Protein AF-A0AAV7ZJS6-F1 (afdb_monomer_lite)

Organism: NCBI:txid1746091

Foldseek 3Di:
DPDLDDDDDDDDPDQVVVVVCCVPPPQVVQVVVVHDDDPVPDDGDPDQQPDDGPNARSDPVSRLVVLLVVLVVVCVVCVCVLQDPVDQLVVSLVCCCVPRVCSNVPCVVVVVDDPVSVVVVVVSVVVSCVVSVRNVPPDPCPVVPPDD

Sequence (148 aa):
MYADDLILIMKGKGIDEIKEKLESQIYPVITKFGLTVNAKKIEITNKLKTIKYLGIWLNKLIHIKKNLENADGNFNKYIYIYADEKLSNALRIQLFKAVILPQVLYGLDVFNLLDSDIKKIDIWINKKLKKNPKITSGYPDRYYQMGN

InterPro domains:
  IPR000477 Reverse transcriptase domain [PS50878] (1-58)

Secondary structure (DSSP, 8-state):
-BTTB-------SSHHHHHHHIIIIIHHHHHHTT----GGG----S-TTT-EETTEESSHHHHHHHHHHHHHHHHHHTHHHHH-TTS-HHHHHHHHHHHTHHHHHTTSGGGT--HHHHHHHHHHHHHHHHHSHHHHTTS-GGGTSS--

Structure (mmCIF, N/CA/C/O backbone):
data_AF-A0AAV7ZJS6-F1
#
_entry.id   AF-A0AAV7ZJS6-F1
#
loop_
_atom_site.group_PDB
_atom_site.id
_atom_site.type_symbol
_atom_site.label_atom_id
_atom_site.label_alt_id
_atom_site.label_comp_id
_atom_site.label_asym_id
_atom_site.label_entity_id
_atom_site.label_seq_id
_atom_site.pdbx_PDB_ins_code
_atom_site.Cartn_x
_atom_site.Cartn_y
_atom_site.Cartn_z
_atom_site.occupancy
_atom_site.B_iso_or_equiv
_atom_site.auth_seq_id
_atom_site.auth_comp_id
_atom_site.auth_asym_id
_atom_site.auth_atom_id
_atom_site.pdbx_PDB_model_num
ATOM 1 N N . MET A 1 1 ? -14.616 -3.389 5.282 1.00 82.69 1 MET A N 1
ATOM 2 C CA . MET A 1 1 ? -14.509 -4.815 5.636 1.00 82.69 1 MET A CA 1
ATOM 3 C C . MET A 1 1 ? -14.121 -5.569 4.384 1.00 82.69 1 MET A C 1
ATOM 5 O O . MET A 1 1 ? -14.735 -5.333 3.350 1.00 82.69 1 MET A O 1
ATOM 9 N N . TYR A 1 2 ? -13.085 -6.393 4.458 1.00 86.56 2 TYR A N 1
ATOM 10 C CA . TYR A 1 2 ? -12.633 -7.248 3.368 1.00 86.56 2 TYR A CA 1
ATOM 11 C C . TYR A 1 2 ? -12.030 -8.507 3.987 1.00 86.56 2 TYR A C 1
ATOM 13 O O . TYR A 1 2 ? -11.047 -8.406 4.713 1.00 86.56 2 TYR A O 1
ATOM 21 N N . ALA A 1 3 ? -12.633 -9.669 3.726 1.00 89.69 3 ALA A N 1
ATOM 22 C CA . ALA A 1 3 ? -12.307 -10.913 4.427 1.00 89.69 3 ALA A CA 1
ATOM 23 C C . ALA A 1 3 ? -12.303 -10.723 5.965 1.00 89.69 3 ALA A C 1
ATOM 25 O O . ALA A 1 3 ? -13.323 -10.310 6.516 1.00 89.69 3 ALA A O 1
ATOM 26 N N . ASP A 1 4 ? -11.184 -11.008 6.639 1.00 88.44 4 ASP A N 1
ATOM 27 C CA . ASP A 1 4 ? -10.978 -10.832 8.083 1.00 88.44 4 ASP A CA 1
ATOM 28 C C . ASP A 1 4 ? -10.549 -9.407 8.485 1.00 88.44 4 ASP A C 1
ATOM 30 O O . ASP A 1 4 ? -10.608 -9.059 9.666 1.00 88.44 4 ASP A O 1
ATOM 34 N N . ASP A 1 5 ? -10.159 -8.561 7.527 1.00 88.62 5 ASP A N 1
ATOM 35 C CA . ASP A 1 5 ? -9.734 -7.189 7.796 1.00 88.62 5 ASP A CA 1
ATOM 36 C C . ASP A 1 5 ? -10.947 -6.248 7.946 1.00 88.62 5 ASP A C 1
ATOM 38 O O . ASP A 1 5 ? -11.789 -6.075 7.050 1.00 88.62 5 ASP A O 1
ATOM 42 N N . LEU A 1 6 ? -11.007 -5.558 9.089 1.00 89.31 6 LEU A N 1
ATOM 43 C CA . LEU A 1 6 ? -12.061 -4.605 9.433 1.00 89.31 6 LEU A CA 1
ATOM 44 C C . LEU A 1 6 ? -11.465 -3.286 9.937 1.00 89.31 6 LEU A C 1
ATOM 46 O O . LEU A 1 6 ? -10.631 -3.269 10.836 1.00 89.31 6 LEU A O 1
ATOM 50 N N . ILE A 1 7 ? -11.959 -2.171 9.393 1.00 89.31 7 ILE A N 1
ATOM 51 C CA . ILE A 1 7 ? -11.772 -0.834 9.962 1.00 89.31 7 ILE A CA 1
ATOM 52 C C . ILE A 1 7 ? -13.112 -0.302 10.442 1.00 89.31 7 ILE A C 1
ATOM 54 O O . ILE A 1 7 ? -14.099 -0.331 9.706 1.00 89.31 7 ILE A O 1
ATOM 58 N N . LEU A 1 8 ? -13.109 0.223 11.666 1.00 89.12 8 LEU A N 1
ATOM 59 C CA . LEU A 1 8 ? -14.238 0.903 12.283 1.00 89.12 8 LEU A CA 1
ATOM 60 C C . LEU A 1 8 ? -13.858 2.358 12.558 1.00 89.12 8 LEU A C 1
ATOM 62 O O . LEU A 1 8 ? -12.829 2.637 13.171 1.00 89.12 8 LEU A O 1
ATOM 66 N N . ILE A 1 9 ? -14.705 3.287 12.117 1.00 88.12 9 ILE A N 1
ATOM 67 C CA . ILE A 1 9 ? -14.594 4.705 12.463 1.00 88.12 9 ILE A CA 1
ATOM 68 C C . ILE A 1 9 ? -15.638 4.977 13.538 1.00 88.12 9 ILE A C 1
ATOM 70 O O . ILE A 1 9 ? -16.837 4.972 13.270 1.00 88.12 9 ILE A O 1
ATOM 74 N N . MET A 1 10 ? -15.175 5.192 14.765 1.00 88.00 10 MET A N 1
ATOM 75 C CA . MET A 1 10 ? -16.037 5.376 15.928 1.00 88.00 10 MET A CA 1
ATOM 76 C C . MET A 1 10 ? -15.865 6.782 16.498 1.00 88.00 10 MET A C 1
ATOM 78 O O . MET A 1 10 ? -14.747 7.278 16.633 1.00 88.00 10 MET A O 1
ATOM 82 N N . LYS A 1 11 ? -16.979 7.426 16.859 1.00 86.56 11 LYS A N 1
ATOM 83 C CA . LYS A 1 11 ? -16.955 8.656 17.659 1.00 86.56 11 LYS A CA 1
ATOM 84 C C . LYS A 1 11 ? -16.786 8.288 19.136 1.00 86.56 11 LYS A C 1
ATOM 86 O O . LYS A 1 11 ? -17.494 7.417 19.645 1.00 86.56 11 LYS A O 1
ATOM 91 N N . GLY A 1 12 ? -15.879 8.974 19.817 1.00 82.81 12 GLY A N 1
ATOM 92 C CA . GLY A 1 12 ? -15.616 8.803 21.244 1.00 82.81 12 GLY A CA 1
ATOM 93 C C . GLY A 1 12 ? -14.783 9.960 21.781 1.00 82.81 12 GLY A C 1
ATOM 94 O O . GLY A 1 12 ? -14.190 10.715 21.008 1.00 82.81 12 GLY A O 1
ATOM 95 N N . LYS A 1 13 ? -14.753 10.107 23.104 1.00 82.00 13 LYS A N 1
ATOM 96 C CA . LYS A 1 13 ? -13.970 11.135 23.801 1.00 82.00 13 LYS A CA 1
ATOM 97 C C . LYS A 1 13 ? -12.487 10.769 23.913 1.00 82.00 13 LYS A C 1
ATOM 99 O O . LYS A 1 13 ? -11.664 11.649 24.142 1.00 82.00 13 LYS A O 1
ATOM 104 N N . GLY A 1 14 ? -12.136 9.496 23.726 1.00 88.38 14 GLY A N 1
ATOM 105 C CA . GLY A 1 14 ? -10.761 9.006 23.800 1.00 88.38 14 GLY A CA 1
ATOM 106 C C . GLY A 1 14 ? -10.623 7.539 23.396 1.00 88.38 14 GLY A C 1
ATOM 107 O O . GLY A 1 14 ? -11.614 6.865 23.124 1.00 88.38 14 GLY A O 1
ATOM 108 N N . ILE A 1 15 ? -9.380 7.049 23.353 1.00 89.38 15 ILE A N 1
ATOM 109 C CA . ILE A 1 15 ? -9.057 5.665 22.961 1.00 89.38 15 ILE A CA 1
ATOM 110 C C . ILE A 1 15 ? -9.631 4.648 23.956 1.00 89.38 15 ILE A C 1
ATOM 112 O O . ILE A 1 15 ? -10.097 3.595 23.529 1.00 89.38 15 ILE A O 1
ATOM 116 N N . ASP A 1 16 ? -9.637 4.962 25.252 1.00 91.31 16 ASP A N 1
ATOM 117 C CA . ASP A 1 16 ? -10.088 4.024 26.287 1.00 91.31 16 ASP A CA 1
ATOM 118 C C . ASP A 1 16 ? -11.597 3.756 26.208 1.00 91.31 16 ASP A C 1
ATOM 120 O O . ASP A 1 16 ? -12.014 2.604 26.259 1.00 91.31 16 ASP A O 1
ATOM 124 N N . GLU A 1 17 ? -12.408 4.782 25.928 1.00 91.50 17 GLU A N 1
ATOM 125 C CA . GLU A 1 17 ? -13.848 4.610 25.668 1.00 91.50 17 GLU A CA 1
ATOM 126 C C . GLU A 1 17 ? -14.095 3.721 24.435 1.00 91.50 17 GLU A C 1
ATOM 128 O O . GLU A 1 17 ? -15.021 2.912 24.403 1.00 91.50 17 GLU A O 1
ATOM 133 N N . ILE A 1 18 ? -13.266 3.857 23.393 1.00 91.50 18 ILE A N 1
ATOM 134 C CA . ILE A 1 18 ? -13.380 3.016 22.196 1.00 91.50 18 ILE A CA 1
ATOM 135 C C . ILE A 1 18 ? -13.006 1.565 22.504 1.00 91.50 18 ILE A C 1
ATOM 137 O O . ILE A 1 18 ? -13.696 0.661 22.035 1.00 91.50 18 ILE A O 1
ATOM 141 N N . LYS A 1 19 ? -11.966 1.330 23.312 1.00 91.12 19 LYS A N 1
ATOM 142 C CA . LYS A 1 19 ? -11.604 -0.017 23.779 1.00 91.12 19 LYS A CA 1
ATOM 143 C C . LYS A 1 19 ? -12.744 -0.661 24.555 1.00 91.12 19 LYS A C 1
ATOM 145 O O . LYS A 1 19 ? -13.142 -1.772 24.224 1.00 91.12 19 LYS A O 1
ATOM 150 N N . GLU A 1 20 ? -13.320 0.068 25.504 1.00 92.00 20 GLU A N 1
ATOM 151 C CA . GLU A 1 20 ? -14.440 -0.419 26.307 1.00 92.00 20 GLU A CA 1
ATOM 152 C C . GLU A 1 20 ? -15.643 -0.789 25.427 1.00 92.00 20 GLU A C 1
ATOM 154 O O . GLU A 1 20 ? -16.243 -1.850 25.599 1.00 92.00 20 GLU A O 1
ATOM 159 N N . LYS A 1 21 ? -15.971 0.029 24.416 1.00 91.12 21 LYS A N 1
ATOM 160 C CA . LYS A 1 21 ? -17.032 -0.296 23.445 1.00 91.12 21 LYS A CA 1
ATOM 161 C C . LYS A 1 21 ? -16.708 -1.531 22.605 1.00 91.12 21 LYS A C 1
ATOM 163 O O . LYS A 1 21 ? -17.605 -2.329 22.339 1.00 91.12 21 LYS A O 1
ATOM 168 N N . LEU A 1 22 ? -15.457 -1.704 22.175 1.00 91.06 22 LEU A N 1
ATOM 169 C CA . LEU A 1 22 ? -15.047 -2.896 21.427 1.00 91.06 22 LEU A CA 1
ATOM 170 C C . LEU A 1 22 ? -15.231 -4.162 22.272 1.00 91.06 22 LEU A C 1
ATOM 172 O O . LEU A 1 22 ? -15.828 -5.127 21.797 1.00 91.06 22 LEU A O 1
ATOM 176 N N . GLU A 1 23 ? -14.785 -4.127 23.525 1.00 91.06 23 GLU A N 1
ATOM 177 C CA . GLU A 1 23 ? -14.853 -5.263 24.448 1.00 91.06 23 GLU A CA 1
ATOM 178 C C . GLU A 1 23 ? -16.283 -5.589 24.886 1.00 91.06 23 GLU A C 1
ATOM 180 O O . GLU A 1 23 ? -16.661 -6.758 24.923 1.00 91.06 23 GLU A O 1
ATOM 185 N N . SER A 1 24 ? -17.099 -4.572 25.171 1.00 92.81 24 SER A N 1
ATOM 186 C CA . SER A 1 24 ? -18.461 -4.765 25.685 1.00 92.81 24 SER A CA 1
ATOM 187 C C . SER A 1 24 ? -19.512 -5.012 24.600 1.00 92.81 24 SER A C 1
ATOM 189 O O . SER A 1 24 ? -20.520 -5.658 24.878 1.00 92.81 24 SER A O 1
ATOM 191 N N . GLN A 1 25 ? -19.310 -4.518 23.370 1.00 91.62 25 GLN A N 1
ATOM 192 C CA . GLN A 1 25 ? -20.348 -4.544 22.326 1.00 91.62 25 GLN A CA 1
ATOM 193 C C . GLN A 1 25 ? -19.943 -5.330 21.081 1.00 91.62 25 GLN A C 1
ATOM 195 O O . GLN A 1 25 ? -20.779 -6.019 20.502 1.00 91.62 25 GLN A O 1
ATOM 200 N N . ILE A 1 26 ? -18.682 -5.244 20.647 1.00 90.81 26 ILE A N 1
ATOM 201 C CA . ILE A 1 26 ? -18.258 -5.824 19.364 1.00 90.81 26 ILE A CA 1
ATOM 202 C C . ILE A 1 26 ? -17.748 -7.256 19.536 1.00 90.81 26 ILE A C 1
ATOM 204 O O . ILE A 1 26 ? -18.209 -8.157 18.834 1.00 90.81 26 ILE A O 1
ATOM 208 N N . TYR A 1 27 ? -16.838 -7.503 20.479 1.00 91.75 27 TYR A N 1
ATOM 209 C CA . TYR A 1 27 ? -16.278 -8.842 20.687 1.00 91.75 27 TYR A CA 1
ATOM 210 C C . TYR A 1 27 ? -17.330 -9.905 21.032 1.00 91.75 27 TYR A C 1
ATOM 212 O O . TYR A 1 27 ? -17.251 -10.981 20.440 1.00 91.75 27 TYR A O 1
ATOM 220 N N . PRO A 1 28 ? -18.348 -9.638 21.879 1.00 94.00 28 PRO A N 1
ATOM 221 C CA . PRO A 1 28 ? -19.391 -10.623 22.170 1.00 94.00 28 PRO A CA 1
ATOM 222 C C . PRO A 1 28 ? -20.205 -11.023 20.934 1.00 94.00 28 PRO A C 1
ATOM 224 O O . PRO A 1 28 ? -20.654 -12.161 20.814 1.00 94.00 28 PRO A O 1
ATOM 227 N N . VAL A 1 29 ? -20.388 -10.098 19.987 1.00 92.44 29 VAL A N 1
ATOM 228 C CA . VAL A 1 29 ? -21.063 -10.397 18.720 1.00 92.44 29 VAL A CA 1
ATOM 229 C C . VAL A 1 29 ? -20.184 -11.297 17.859 1.00 92.44 29 VAL A C 1
ATOM 231 O O . VAL A 1 29 ? -20.679 -12.285 17.329 1.00 92.44 29 VAL A O 1
ATOM 234 N N . ILE A 1 30 ? -18.884 -11.010 17.758 1.00 90.75 30 ILE A N 1
ATOM 235 C CA . ILE A 1 30 ? -17.935 -11.828 16.986 1.00 90.75 30 ILE A CA 1
ATOM 236 C C . ILE A 1 30 ? -17.864 -13.257 17.547 1.00 90.75 30 ILE A C 1
ATOM 238 O O . ILE A 1 30 ? -17.973 -14.223 16.789 1.00 90.75 30 ILE A O 1
ATOM 242 N N . THR A 1 31 ? -17.754 -13.408 18.869 1.00 91.88 31 THR A N 1
ATOM 243 C CA . THR A 1 31 ? -17.677 -14.728 19.514 1.00 91.88 31 THR A CA 1
ATOM 244 C C . THR A 1 31 ? -18.978 -15.517 19.401 1.00 91.88 31 THR A C 1
ATOM 246 O O . THR A 1 31 ? -18.928 -16.741 19.288 1.00 91.88 31 THR A O 1
ATOM 249 N N . LYS A 1 32 ? -20.139 -14.850 19.329 1.00 94.75 32 LYS A N 1
ATOM 250 C CA . LYS A 1 32 ? -21.432 -15.502 19.051 1.00 94.75 32 LYS A CA 1
ATOM 251 C C . LYS A 1 32 ? -21.455 -16.227 17.699 1.00 94.75 32 LYS A C 1
ATOM 253 O O . LYS A 1 32 ? -22.183 -17.205 17.555 1.00 94.75 32 LYS A O 1
ATOM 258 N N . PHE A 1 33 ? -20.647 -15.792 16.732 1.00 93.69 33 PHE A N 1
ATOM 259 C CA . PHE A 1 33 ? -20.472 -16.475 15.444 1.00 93.69 33 PHE A CA 1
ATOM 260 C C . PHE A 1 33 ? -19.348 -17.527 15.454 1.00 93.69 33 PHE A C 1
ATOM 262 O O . PHE A 1 33 ? -18.968 -18.022 14.397 1.00 93.69 33 PHE A O 1
ATOM 269 N N . GLY A 1 34 ? -18.797 -17.875 16.623 1.00 93.25 34 GLY A N 1
ATOM 270 C CA . GLY A 1 34 ? -17.701 -18.842 16.748 1.00 93.25 34 GLY A CA 1
ATOM 271 C C . GLY A 1 34 ? -16.347 -18.318 16.258 1.00 93.25 34 GLY A C 1
ATOM 272 O O . GLY A 1 34 ? -15.426 -19.102 16.043 1.00 93.25 34 GLY A O 1
ATOM 273 N N . LEU A 1 35 ? -16.218 -17.003 16.067 1.00 92.94 35 LEU A N 1
ATOM 274 C CA . LEU A 1 35 ? -14.995 -16.360 15.597 1.00 92.94 35 LEU A CA 1
ATOM 275 C C . LEU A 1 35 ? -14.175 -15.819 16.773 1.00 92.94 35 LEU A C 1
ATOM 277 O O . LEU A 1 35 ? -14.712 -15.458 17.821 1.00 92.94 35 LEU A O 1
ATOM 281 N N . THR A 1 36 ? -12.862 -15.717 16.583 1.00 91.50 36 THR A N 1
ATOM 282 C CA . THR A 1 36 ? -11.941 -15.117 17.555 1.00 91.50 36 THR A CA 1
ATOM 283 C C . THR A 1 36 ? -11.270 -13.882 16.970 1.00 91.50 36 THR A C 1
ATOM 285 O O . THR A 1 36 ? -10.983 -13.808 15.775 1.00 91.50 36 THR A O 1
ATOM 288 N N . VAL A 1 37 ? -11.021 -12.883 17.819 1.00 89.06 37 VAL A N 1
ATOM 289 C CA . VAL A 1 37 ? -10.335 -11.653 17.413 1.00 89.06 37 VAL A CA 1
ATOM 290 C C . VAL A 1 37 ? -8.835 -11.813 17.638 1.00 89.06 37 VAL A C 1
ATOM 292 O O . VAL A 1 37 ? -8.384 -12.150 18.733 1.00 89.06 37 VAL A O 1
ATOM 295 N N . ASN A 1 38 ? -8.038 -11.529 16.610 1.00 90.50 38 ASN A N 1
ATOM 296 C CA . ASN A 1 38 ? -6.585 -11.549 16.724 1.00 90.50 38 ASN A CA 1
ATOM 297 C C . ASN A 1 38 ? -6.068 -10.261 17.382 1.00 90.50 38 ASN A C 1
ATOM 299 O O . ASN A 1 38 ? -5.795 -9.276 16.697 1.00 90.50 38 ASN A O 1
ATOM 303 N N . ALA A 1 39 ? -5.863 -10.299 18.702 1.00 85.88 39 ALA A N 1
ATOM 304 C CA . ALA A 1 39 ? -5.385 -9.165 19.499 1.00 85.88 39 ALA A CA 1
ATOM 305 C C . ALA A 1 39 ? -4.076 -8.531 18.985 1.00 85.88 39 ALA A C 1
ATOM 307 O O . ALA A 1 39 ? -3.863 -7.336 19.169 1.00 85.88 39 ALA A O 1
ATOM 308 N N . LYS A 1 40 ? -3.211 -9.293 18.296 1.00 88.69 40 LYS A N 1
ATOM 309 C CA . LYS A 1 40 ? -1.934 -8.781 17.761 1.00 88.69 40 LYS A CA 1
ATOM 310 C C . LYS A 1 40 ? -2.106 -7.865 16.548 1.00 88.69 40 LYS A C 1
ATOM 312 O O . LYS A 1 40 ? -1.186 -7.119 16.230 1.00 88.69 40 LYS A O 1
ATOM 317 N N . LYS A 1 41 ? -3.242 -7.953 15.849 1.00 87.12 41 LYS A N 1
ATOM 318 C CA . LYS A 1 41 ? -3.554 -7.129 14.671 1.00 87.12 41 LYS A CA 1
ATOM 319 C C . LYS A 1 41 ? -4.411 -5.900 15.010 1.00 87.12 41 LYS A C 1
ATOM 321 O O . LYS A 1 41 ? -4.714 -5.121 14.113 1.00 87.12 41 LYS A O 1
ATOM 326 N N . ILE A 1 42 ? -4.821 -5.725 16.269 1.00 88.56 42 ILE A N 1
ATOM 327 C CA . ILE A 1 42 ? -5.698 -4.619 16.665 1.00 88.56 42 ILE A CA 1
ATOM 328 C C . ILE A 1 42 ? -4.869 -3.351 16.860 1.00 88.56 42 ILE A C 1
ATOM 330 O O . ILE A 1 42 ? -4.034 -3.273 17.758 1.00 88.56 42 ILE A O 1
ATOM 334 N N . GLU A 1 43 ? -5.150 -2.334 16.050 1.00 89.25 43 GLU A N 1
ATOM 335 C CA . GLU A 1 43 ? -4.626 -0.981 16.220 1.00 89.25 43 GLU A CA 1
ATOM 336 C C . GLU A 1 43 ? -5.789 -0.026 16.507 1.00 89.25 43 GLU A C 1
ATOM 338 O O . GLU A 1 43 ? -6.756 0.041 15.749 1.00 89.25 43 GLU A O 1
ATOM 343 N N . ILE A 1 44 ? -5.695 0.732 17.603 1.00 89.69 44 ILE A N 1
ATOM 344 C CA . ILE A 1 44 ? -6.657 1.785 17.949 1.00 89.69 44 ILE A CA 1
ATOM 345 C C . ILE A 1 44 ? -5.885 3.092 18.034 1.00 89.69 44 ILE A C 1
ATOM 347 O O . ILE A 1 44 ? -4.986 3.250 18.859 1.00 89.69 44 ILE A O 1
ATOM 351 N N . THR A 1 45 ? -6.225 4.035 17.165 1.00 88.62 45 THR A N 1
ATOM 352 C CA . THR A 1 45 ? -5.503 5.299 17.036 1.00 88.62 45 THR A CA 1
ATOM 353 C C . THR A 1 45 ? -6.444 6.406 16.589 1.00 88.62 45 THR A C 1
ATOM 355 O O . THR A 1 45 ? -7.387 6.182 15.834 1.00 88.62 45 THR A O 1
ATOM 358 N N . ASN A 1 46 ? -6.167 7.629 17.034 1.00 85.75 46 ASN A N 1
ATOM 359 C CA . ASN A 1 46 ? -6.801 8.843 16.519 1.00 85.75 46 ASN A CA 1
ATOM 360 C C . ASN A 1 46 ? -5.980 9.496 15.390 1.00 85.75 46 ASN A C 1
ATOM 362 O O . ASN A 1 46 ? -6.371 10.529 14.846 1.00 85.75 46 ASN A O 1
ATOM 366 N N . LYS A 1 47 ? -4.829 8.916 15.023 1.00 84.94 47 LYS A N 1
ATOM 367 C CA . LYS A 1 47 ? -3.918 9.453 14.008 1.00 84.94 47 LYS A CA 1
ATOM 368 C C . LYS A 1 47 ? -4.124 8.732 12.679 1.00 84.94 47 LYS A C 1
ATOM 370 O O . LYS A 1 47 ? -3.473 7.733 12.405 1.00 84.94 47 LYS A O 1
ATOM 375 N N . LEU A 1 48 ? -4.918 9.321 11.782 1.00 76.62 48 LEU A N 1
ATOM 376 C CA . LEU A 1 48 ? -5.126 8.813 10.410 1.00 76.62 48 LEU A CA 1
ATOM 377 C C . LEU A 1 48 ? -3.823 8.523 9.639 1.00 76.62 48 LEU A C 1
ATOM 379 O O . LEU A 1 48 ? -3.804 7.694 8.737 1.00 76.62 48 LEU A O 1
ATOM 383 N N . LYS A 1 49 ? -2.726 9.209 9.985 1.00 80.06 49 LYS A N 1
ATOM 384 C CA . LYS A 1 49 ? -1.408 9.046 9.356 1.00 80.06 49 LYS A CA 1
ATOM 385 C C . LYS A 1 49 ? -0.754 7.681 9.600 1.00 80.06 49 LYS A C 1
ATOM 387 O O . LYS A 1 49 ? 0.140 7.334 8.837 1.00 80.06 49 LYS A O 1
ATOM 392 N N . THR A 1 50 ? -1.147 6.947 10.642 1.00 81.06 50 THR A N 1
ATOM 393 C CA . THR A 1 50 ? -0.538 5.646 10.981 1.00 81.06 50 THR A CA 1
ATOM 394 C C . THR A 1 50 ? -1.335 4.462 10.453 1.00 81.06 50 THR A C 1
ATOM 396 O O . THR A 1 50 ? -0.794 3.367 10.374 1.00 81.06 50 THR A O 1
ATOM 399 N N . ILE A 1 51 ? -2.583 4.681 10.034 1.00 85.44 51 ILE A N 1
ATOM 400 C CA . ILE A 1 51 ? -3.493 3.595 9.683 1.00 85.44 51 ILE A CA 1
ATOM 401 C C . ILE A 1 51 ? -3.229 3.111 8.260 1.00 85.44 51 ILE A C 1
ATOM 403 O O . ILE A 1 51 ? -3.268 3.889 7.297 1.00 85.44 51 ILE A O 1
ATOM 407 N N . LYS A 1 52 ? -3.037 1.797 8.138 1.00 88.44 52 LYS A N 1
ATOM 408 C CA . LYS A 1 52 ? -2.923 1.082 6.871 1.00 88.44 52 LYS A CA 1
ATOM 409 C C . LYS A 1 52 ? -4.003 0.004 6.778 1.00 88.44 52 LYS A C 1
ATOM 411 O O . LYS A 1 52 ? -4.179 -0.771 7.708 1.00 88.44 52 LYS A O 1
ATOM 416 N N . TYR A 1 53 ? -4.692 -0.068 5.643 1.00 88.12 53 TYR A N 1
ATOM 417 C CA . TYR A 1 53 ? -5.769 -1.024 5.381 1.00 88.12 53 TYR A CA 1
ATOM 418 C C . TYR A 1 53 ? -5.648 -1.579 3.972 1.00 88.12 53 TYR A C 1
ATOM 420 O O . TYR A 1 53 ? -5.547 -0.805 3.025 1.00 88.12 53 TYR A O 1
ATOM 428 N N . LEU A 1 54 ? -5.616 -2.906 3.825 1.00 87.56 54 LEU A N 1
ATOM 429 C CA . LEU A 1 54 ? -5.443 -3.573 2.525 1.00 87.56 54 LEU A CA 1
ATOM 430 C C . LEU A 1 54 ? -4.249 -3.035 1.720 1.00 87.56 54 LEU A C 1
ATOM 432 O O . LEU A 1 54 ? -4.321 -2.837 0.512 1.00 87.56 54 LEU A O 1
ATOM 436 N N . GLY A 1 55 ? -3.138 -2.724 2.389 1.00 86.50 55 GLY A N 1
ATOM 437 C CA . GLY A 1 55 ? -1.972 -2.144 1.715 1.00 86.50 55 GLY A CA 1
ATOM 438 C C . GLY A 1 55 ? -2.010 -0.620 1.539 1.00 86.50 55 GLY A C 1
ATOM 439 O O . GLY A 1 55 ? -0.969 -0.046 1.229 1.00 86.50 55 GLY A O 1
ATOM 440 N N . ILE A 1 56 ? -3.149 0.031 1.787 1.00 87.69 56 ILE A N 1
ATOM 441 C CA . ILE A 1 56 ? -3.391 1.455 1.535 1.00 87.69 56 ILE A CA 1
ATOM 442 C C . ILE A 1 56 ? -3.258 2.267 2.823 1.00 87.69 56 ILE A C 1
ATOM 444 O O . ILE A 1 56 ? -3.879 1.948 3.834 1.00 87.69 56 ILE A O 1
ATOM 448 N N . TRP A 1 57 ? -2.472 3.342 2.795 1.00 89.19 57 TRP A N 1
ATOM 449 C CA . TRP A 1 57 ? -2.403 4.284 3.916 1.00 89.19 57 TRP A CA 1
ATOM 450 C C . TRP A 1 57 ? -3.578 5.249 3.858 1.00 89.19 57 TRP A C 1
ATOM 452 O O . TRP A 1 57 ? -3.704 5.971 2.879 1.00 89.19 57 TRP A O 1
ATOM 462 N N . LEU A 1 58 ? -4.390 5.353 4.914 1.00 86.31 58 LEU A N 1
ATOM 463 C CA . LEU A 1 58 ? -5.577 6.226 4.887 1.00 86.31 58 LEU A CA 1
ATOM 464 C C . LEU A 1 58 ? -5.240 7.716 4.730 1.00 86.31 58 LEU A C 1
ATOM 466 O O . LEU A 1 58 ? -6.082 8.520 4.329 1.00 86.31 58 LEU A O 1
ATOM 470 N N . ASN A 1 59 ? -3.997 8.104 5.014 1.00 87.31 59 ASN A N 1
ATOM 471 C CA . ASN A 1 59 ? -3.488 9.408 4.629 1.00 87.31 59 ASN A CA 1
ATOM 472 C C . ASN A 1 59 ? -2.948 9.385 3.190 1.00 87.31 59 ASN A C 1
ATOM 474 O O . ASN A 1 59 ? -1.864 8.863 2.937 1.00 87.31 59 ASN A O 1
ATOM 478 N N . LYS A 1 60 ? -3.660 10.062 2.284 1.00 84.75 60 LYS A N 1
ATOM 479 C CA . LYS A 1 60 ? -3.326 10.197 0.857 1.00 84.75 60 LYS A CA 1
ATOM 480 C C . LYS A 1 60 ? -1.861 10.554 0.574 1.00 84.75 60 LYS A C 1
ATOM 482 O O . LYS A 1 60 ? -1.218 9.916 -0.254 1.00 84.75 60 LYS A O 1
ATOM 487 N N . LEU A 1 61 ? -1.310 11.567 1.250 1.00 83.94 61 LEU A N 1
ATOM 488 C CA . LEU A 1 61 ? 0.064 12.023 0.989 1.00 83.94 61 LEU A CA 1
ATOM 489 C C . LEU A 1 61 ? 1.100 10.978 1.411 1.00 83.94 61 LEU A C 1
ATOM 491 O O . LEU A 1 61 ? 2.090 10.769 0.709 1.00 83.94 61 LEU A O 1
ATOM 495 N N . ILE A 1 62 ? 0.865 10.313 2.544 1.00 86.00 62 ILE A N 1
ATOM 496 C CA . ILE A 1 62 ? 1.713 9.213 3.011 1.00 86.00 62 ILE A CA 1
ATOM 497 C C . ILE A 1 62 ? 1.603 8.026 2.055 1.00 86.00 62 ILE A C 1
ATOM 499 O O . ILE A 1 62 ? 2.633 7.453 1.706 1.00 86.00 62 ILE A O 1
ATOM 503 N N . HIS A 1 63 ? 0.394 7.708 1.584 1.00 87.62 63 HIS A N 1
ATOM 504 C CA . HIS A 1 63 ? 0.158 6.634 0.623 1.00 87.62 63 HIS A CA 1
ATOM 505 C C . HIS A 1 63 ? 0.959 6.827 -0.661 1.00 87.62 63 HIS A C 1
ATOM 507 O O . HIS A 1 63 ? 1.788 5.988 -1.004 1.00 87.62 63 HIS A O 1
ATOM 513 N N . ILE A 1 64 ? 0.788 7.981 -1.316 1.00 84.75 64 ILE A N 1
ATOM 514 C CA . ILE A 1 64 ? 1.490 8.312 -2.562 1.00 84.75 64 ILE A CA 1
ATOM 515 C C . ILE A 1 64 ? 3.006 8.260 -2.346 1.00 84.75 64 ILE A C 1
ATOM 517 O O . ILE A 1 64 ? 3.724 7.644 -3.132 1.00 84.75 64 ILE A O 1
ATOM 521 N N . LYS A 1 65 ? 3.506 8.855 -1.254 1.00 85.19 65 LYS A N 1
ATOM 522 C CA . LYS A 1 65 ? 4.937 8.828 -0.927 1.00 85.19 65 LYS A CA 1
ATOM 523 C C . LYS A 1 65 ? 5.455 7.393 -0.787 1.00 85.19 65 LYS A C 1
ATOM 525 O O . LYS A 1 65 ? 6.481 7.062 -1.373 1.00 85.19 65 LYS A O 1
ATOM 530 N N . LYS A 1 66 ? 4.748 6.542 -0.041 1.00 87.88 66 LYS A N 1
ATOM 531 C CA . LYS A 1 66 ? 5.149 5.151 0.205 1.00 87.88 66 LYS A CA 1
ATOM 532 C C . LYS A 1 66 ? 5.089 4.295 -1.058 1.00 87.88 66 LYS A C 1
ATOM 534 O O . LYS A 1 66 ? 5.997 3.498 -1.274 1.00 87.88 66 LYS A O 1
ATOM 539 N N . ASN A 1 67 ? 4.091 4.493 -1.915 1.00 88.00 67 ASN A N 1
ATOM 540 C CA . ASN A 1 67 ? 4.025 3.826 -3.215 1.00 88.00 67 ASN A CA 1
ATOM 541 C C . ASN A 1 67 ? 5.220 4.194 -4.099 1.00 88.00 67 ASN A C 1
ATOM 543 O O . ASN A 1 67 ? 5.844 3.308 -4.676 1.00 88.00 67 ASN A O 1
ATOM 547 N N . LEU A 1 68 ? 5.583 5.480 -4.161 1.00 85.94 68 LEU A N 1
ATOM 548 C CA . LEU A 1 68 ? 6.748 5.927 -4.928 1.00 85.94 68 LEU A CA 1
ATOM 549 C C . LEU A 1 68 ? 8.065 5.383 -4.355 1.00 85.94 68 LEU A C 1
ATOM 551 O O . LEU A 1 68 ? 8.918 4.961 -5.128 1.00 85.94 68 LEU A O 1
ATOM 555 N N . GLU A 1 69 ? 8.229 5.346 -3.027 1.00 88.25 69 GLU A N 1
ATOM 556 C CA . GLU A 1 69 ? 9.396 4.732 -2.367 1.00 88.25 69 GLU A CA 1
ATOM 557 C C . GLU A 1 69 ? 9.513 3.234 -2.699 1.00 88.25 69 GLU A C 1
ATOM 559 O O . GLU A 1 69 ? 10.589 2.758 -3.064 1.00 88.25 69 GLU A O 1
ATOM 564 N N . ASN A 1 70 ? 8.402 2.496 -2.635 1.00 88.38 70 ASN A N 1
ATOM 565 C CA . ASN A 1 70 ? 8.369 1.069 -2.964 1.00 88.38 70 ASN A CA 1
ATOM 566 C C . ASN A 1 70 ? 8.665 0.818 -4.449 1.00 88.38 70 ASN A C 1
ATOM 568 O O . ASN A 1 70 ? 9.456 -0.067 -4.784 1.00 88.38 70 ASN A O 1
ATOM 572 N N . ALA A 1 71 ? 8.065 1.618 -5.332 1.00 87.75 71 ALA A N 1
ATOM 573 C CA . ALA A 1 71 ? 8.312 1.559 -6.765 1.00 87.75 71 ALA A CA 1
ATOM 574 C C . ALA A 1 71 ? 9.778 1.877 -7.093 1.00 87.75 71 ALA A C 1
ATOM 576 O O . ALA A 1 71 ? 10.357 1.238 -7.969 1.00 87.75 71 ALA A O 1
ATOM 577 N N . ASP A 1 72 ? 10.405 2.809 -6.368 1.00 85.69 72 ASP A N 1
ATOM 578 C CA . ASP A 1 72 ? 11.829 3.124 -6.502 1.00 85.69 72 ASP A CA 1
ATOM 579 C C . ASP A 1 72 ? 12.711 1.934 -6.122 1.00 85.69 72 ASP A C 1
ATOM 581 O O . ASP A 1 72 ? 13.566 1.520 -6.906 1.00 85.69 72 ASP A O 1
ATOM 585 N N . GLY A 1 73 ? 12.451 1.335 -4.956 1.00 87.25 73 GLY A N 1
ATOM 586 C CA . GLY A 1 73 ? 13.167 0.152 -4.485 1.00 87.25 73 GLY A CA 1
ATOM 587 C C . GLY A 1 73 ? 13.061 -1.015 -5.466 1.00 87.25 73 GLY A C 1
ATOM 588 O O . GLY A 1 73 ? 14.071 -1.620 -5.827 1.00 87.25 73 GLY A O 1
ATOM 589 N N . ASN A 1 74 ? 11.857 -1.287 -5.972 1.00 86.25 74 ASN A N 1
ATOM 590 C CA . ASN A 1 74 ? 11.645 -2.342 -6.959 1.00 86.25 74 ASN A CA 1
ATOM 591 C C . ASN A 1 74 ? 12.268 -2.012 -8.318 1.00 86.25 74 ASN A C 1
ATOM 593 O O . ASN A 1 74 ? 12.857 -2.891 -8.943 1.00 86.25 74 ASN A O 1
ATOM 597 N N . PHE A 1 75 ? 12.208 -0.759 -8.768 1.00 85.19 75 PHE A N 1
ATOM 598 C CA . PHE A 1 75 ? 12.885 -0.345 -9.993 1.00 85.19 75 PHE A CA 1
ATOM 599 C C . PHE A 1 75 ? 14.396 -0.580 -9.892 1.00 85.19 75 PHE A C 1
ATOM 601 O O . PHE A 1 75 ? 14.981 -1.187 -10.786 1.00 85.19 75 PHE A O 1
ATOM 608 N N . ASN A 1 76 ? 15.014 -0.164 -8.783 1.00 84.50 76 ASN A N 1
ATOM 609 C CA . ASN A 1 76 ? 16.449 -0.339 -8.559 1.00 84.50 76 ASN A CA 1
ATOM 610 C C . ASN A 1 76 ? 16.824 -1.826 -8.457 1.00 84.50 76 ASN A C 1
ATOM 612 O O . ASN A 1 76 ? 17.849 -2.233 -8.997 1.00 84.50 76 ASN A O 1
ATOM 616 N N . LYS A 1 77 ? 15.970 -2.658 -7.845 1.00 85.19 77 LYS A N 1
ATOM 617 C CA . LYS A 1 77 ? 16.162 -4.116 -7.791 1.00 85.19 77 LYS A CA 1
ATOM 618 C C . LYS A 1 77 ? 16.232 -4.749 -9.184 1.00 85.19 77 LYS A C 1
ATOM 620 O O . LYS A 1 77 ? 17.019 -5.665 -9.386 1.00 85.19 77 LYS A O 1
ATOM 625 N N . TYR A 1 78 ? 15.432 -4.269 -10.134 1.00 83.44 78 TYR A N 1
ATOM 626 C CA . TYR A 1 78 ? 15.368 -4.807 -11.498 1.00 83.44 78 TYR A CA 1
ATOM 627 C C . TYR A 1 78 ? 16.133 -3.958 -12.521 1.00 83.44 78 TYR A C 1
ATOM 629 O O . TYR A 1 78 ? 15.948 -4.133 -13.725 1.00 83.44 78 TYR A O 1
ATOM 637 N N . ILE A 1 79 ? 17.014 -3.055 -12.073 1.00 82.88 79 ILE A N 1
ATOM 638 C CA . ILE A 1 79 ? 17.706 -2.111 -12.960 1.00 82.88 79 ILE A CA 1
ATOM 639 C C . ILE A 1 79 ? 18.508 -2.808 -14.062 1.00 82.88 79 ILE A C 1
ATOM 641 O O . ILE A 1 79 ? 18.542 -2.323 -15.188 1.00 82.88 79 ILE A O 1
ATOM 645 N N . TYR A 1 80 ? 19.082 -3.978 -13.770 1.00 81.69 80 TYR A N 1
ATOM 646 C CA . TYR A 1 80 ? 19.842 -4.765 -14.739 1.00 81.69 80 TYR A CA 1
ATOM 647 C C . TYR A 1 80 ? 18.978 -5.230 -15.919 1.00 81.69 80 TYR A C 1
ATOM 649 O O . TYR A 1 80 ? 19.447 -5.195 -17.048 1.00 81.69 80 TYR A O 1
ATOM 657 N N . ILE A 1 81 ? 17.704 -5.573 -15.691 1.00 81.81 81 ILE A N 1
ATOM 658 C CA . ILE A 1 81 ? 16.756 -5.945 -16.756 1.00 81.81 81 ILE A CA 1
ATOM 659 C C . ILE A 1 81 ? 16.494 -4.736 -17.654 1.00 81.81 81 ILE A C 1
ATOM 661 O O . ILE A 1 81 ? 16.472 -4.828 -18.878 1.00 81.81 81 ILE A O 1
ATOM 665 N N . TYR A 1 82 ? 16.322 -3.565 -17.047 1.00 76.44 82 TYR A N 1
ATOM 666 C CA . TYR A 1 82 ? 16.073 -2.336 -17.791 1.00 76.44 82 TYR A CA 1
ATOM 667 C C . TYR A 1 82 ? 17.321 -1.794 -18.507 1.00 76.44 82 TYR A C 1
ATOM 669 O O . TYR A 1 82 ? 17.192 -0.993 -19.434 1.00 76.44 82 TYR A O 1
ATOM 677 N N . ALA A 1 83 ? 18.512 -2.229 -18.094 1.00 76.75 83 ALA A N 1
ATOM 678 C CA . ALA A 1 83 ? 19.788 -1.873 -18.703 1.00 76.75 83 ALA A CA 1
ATOM 679 C C . ALA A 1 83 ? 20.310 -2.919 -19.709 1.00 76.75 83 ALA A C 1
ATOM 681 O O . ALA A 1 83 ? 21.238 -2.605 -20.453 1.00 76.75 83 ALA A O 1
ATOM 682 N N . ASP A 1 84 ? 19.732 -4.127 -19.746 1.00 82.19 84 ASP A N 1
ATOM 683 C CA . ASP A 1 84 ? 20.196 -5.240 -20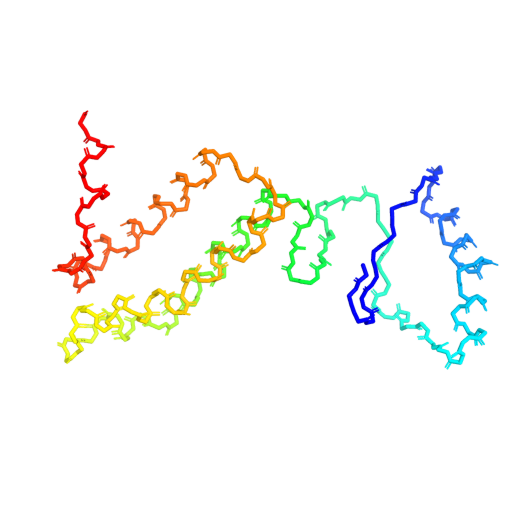.582 1.00 82.19 84 ASP A CA 1
ATOM 684 C C . ASP A 1 84 ? 19.917 -4.990 -22.064 1.00 82.19 84 ASP A C 1
ATOM 686 O O . ASP A 1 84 ? 18.774 -5.078 -22.519 1.00 82.19 84 ASP A O 1
ATOM 690 N N . GLU A 1 85 ? 20.987 -4.738 -22.818 1.00 78.50 85 GLU A N 1
ATOM 691 C CA . GLU A 1 85 ? 20.999 -4.430 -24.251 1.00 78.50 85 GLU A CA 1
ATOM 692 C C . GLU A 1 85 ? 20.404 -5.527 -25.136 1.00 78.50 85 GLU A C 1
ATOM 694 O O . GLU A 1 85 ? 19.934 -5.223 -26.230 1.00 78.50 85 GLU A O 1
ATOM 699 N N . LYS A 1 86 ? 20.342 -6.773 -24.652 1.00 85.06 86 LYS A N 1
ATOM 700 C CA . LYS A 1 86 ? 19.744 -7.896 -25.387 1.00 85.06 86 LYS A CA 1
ATOM 701 C C . LYS A 1 86 ? 18.216 -7.844 -25.414 1.00 85.06 86 LYS A C 1
ATOM 703 O O . LYS A 1 86 ? 17.597 -8.482 -26.263 1.00 85.06 86 LYS A O 1
ATOM 708 N N . LEU A 1 87 ? 17.595 -7.100 -24.499 1.00 80.94 87 LEU A N 1
ATOM 709 C CA . LEU A 1 87 ? 16.143 -6.943 -24.446 1.00 80.94 87 LEU A CA 1
ATOM 710 C C . LEU A 1 87 ? 15.681 -5.801 -25.350 1.00 80.94 87 LEU A C 1
ATOM 712 O O . LEU A 1 87 ? 16.240 -4.707 -25.331 1.00 80.94 87 LEU A O 1
ATOM 716 N N . SER A 1 88 ? 14.602 -6.021 -26.101 1.00 82.69 88 SER A N 1
ATOM 717 C CA . SER A 1 88 ? 14.002 -4.951 -26.896 1.00 82.69 88 SER A CA 1
ATOM 718 C C . SER A 1 88 ? 13.418 -3.862 -25.993 1.00 82.69 88 SER A C 1
ATOM 720 O O . SER A 1 88 ? 12.910 -4.125 -24.897 1.00 82.69 88 SER A O 1
ATOM 722 N N . ASN A 1 89 ? 13.425 -2.621 -26.477 1.00 75.75 89 ASN A N 1
ATOM 723 C CA . ASN A 1 89 ? 12.879 -1.495 -25.718 1.00 75.75 89 ASN A CA 1
ATOM 724 C C . ASN A 1 89 ? 11.383 -1.696 -25.427 1.00 75.75 89 ASN A C 1
ATOM 726 O O . ASN A 1 89 ? 10.931 -1.406 -24.323 1.00 75.75 89 ASN A O 1
ATOM 730 N N . ALA A 1 90 ? 10.633 -2.293 -26.360 1.00 76.62 90 ALA A N 1
ATOM 731 C CA . ALA A 1 90 ? 9.231 -2.653 -26.159 1.00 76.62 90 ALA A CA 1
ATOM 732 C C . ALA A 1 90 ? 9.033 -3.615 -24.972 1.00 76.62 90 ALA A C 1
ATOM 734 O O . ALA A 1 90 ? 8.150 -3.389 -24.142 1.00 76.62 90 ALA A O 1
ATOM 735 N N . LEU A 1 91 ? 9.879 -4.642 -24.842 1.00 82.25 91 LEU A N 1
ATOM 736 C CA . LEU A 1 91 ? 9.798 -5.601 -23.739 1.00 82.25 91 LEU A CA 1
ATOM 737 C C . LEU A 1 91 ? 10.151 -4.950 -22.395 1.00 82.25 91 LEU A C 1
ATOM 739 O O . LEU A 1 91 ? 9.434 -5.139 -21.414 1.00 82.25 91 LEU A O 1
ATOM 743 N N . ARG A 1 92 ? 11.191 -4.106 -22.350 1.00 79.25 92 ARG A N 1
ATOM 744 C CA . ARG A 1 92 ? 11.546 -3.348 -21.134 1.00 79.25 92 ARG A CA 1
ATOM 745 C C . ARG A 1 92 ? 10.400 -2.441 -20.670 1.00 79.25 92 ARG A C 1
ATOM 747 O O . ARG A 1 92 ? 10.134 -2.343 -19.473 1.00 79.25 92 ARG A O 1
ATOM 754 N N . ILE A 1 93 ? 9.689 -1.816 -21.608 1.00 78.69 93 ILE A N 1
ATOM 755 C CA . ILE A 1 93 ? 8.509 -0.986 -21.330 1.00 78.69 93 ILE A CA 1
ATOM 756 C C . ILE A 1 93 ? 7.352 -1.821 -20.788 1.00 78.69 93 ILE A C 1
ATOM 758 O O . ILE A 1 93 ? 6.709 -1.414 -19.820 1.00 78.69 93 ILE A O 1
ATOM 762 N N . GLN A 1 94 ? 7.074 -2.975 -21.396 1.00 82.56 94 GLN A N 1
ATOM 763 C CA . GLN A 1 94 ? 6.030 -3.877 -20.912 1.00 82.56 94 GLN A CA 1
ATOM 764 C C . GLN A 1 94 ? 6.336 -4.363 -19.494 1.00 82.56 94 GLN A C 1
ATOM 766 O O . GLN A 1 94 ? 5.450 -4.330 -18.646 1.00 82.56 94 GLN A O 1
ATOM 771 N N . LEU A 1 95 ? 7.592 -4.704 -19.198 1.00 83.81 95 LEU A N 1
ATOM 772 C CA . LEU A 1 95 ? 8.022 -5.081 -17.850 1.00 83.81 95 LEU A CA 1
ATOM 773 C C . LEU A 1 95 ? 7.860 -3.930 -16.853 1.00 83.81 95 LEU A C 1
ATOM 775 O O . LEU A 1 95 ? 7.321 -4.132 -15.768 1.00 83.81 95 LEU A O 1
ATOM 779 N N . PHE A 1 96 ? 8.230 -2.704 -17.231 1.00 83.81 96 PHE A N 1
ATOM 780 C CA . PHE A 1 96 ? 7.991 -1.531 -16.389 1.00 83.81 96 PHE A CA 1
ATOM 781 C C . PHE A 1 96 ? 6.492 -1.336 -16.098 1.00 83.81 96 PHE A C 1
ATOM 783 O O . PHE A 1 96 ? 6.097 -1.140 -14.947 1.00 83.81 96 PHE A O 1
ATOM 790 N N . LYS A 1 97 ? 5.642 -1.441 -17.127 1.00 82.38 97 LYS A N 1
ATOM 791 C CA . LYS A 1 97 ? 4.180 -1.328 -17.005 1.00 82.38 97 LYS A CA 1
ATOM 792 C C . LYS A 1 97 ? 3.550 -2.468 -16.205 1.00 82.38 97 LYS A C 1
ATOM 794 O O . LYS A 1 97 ? 2.532 -2.244 -15.566 1.00 82.38 97 LYS A O 1
ATOM 799 N N . ALA A 1 98 ? 4.134 -3.661 -16.235 1.00 85.50 98 ALA A N 1
ATOM 800 C CA . ALA A 1 98 ? 3.624 -4.824 -15.518 1.00 85.50 98 ALA A CA 1
ATOM 801 C C . ALA A 1 98 ? 4.075 -4.858 -14.052 1.00 85.50 98 ALA A C 1
ATOM 803 O O . ALA A 1 98 ? 3.328 -5.310 -13.191 1.00 85.50 98 ALA A O 1
ATOM 804 N N . VAL A 1 99 ? 5.288 -4.384 -13.753 1.00 85.94 99 VAL A N 1
ATOM 805 C CA . VAL A 1 99 ? 5.898 -4.548 -12.424 1.00 85.94 99 VAL A CA 1
ATOM 806 C C . VAL A 1 99 ? 5.862 -3.261 -11.612 1.00 85.94 99 VAL A C 1
ATOM 808 O O . VAL A 1 99 ? 5.539 -3.300 -10.428 1.00 85.94 99 VAL A O 1
ATOM 811 N N . ILE A 1 100 ? 6.201 -2.123 -12.220 1.00 85.44 100 ILE A N 1
ATOM 812 C CA . ILE A 1 100 ? 6.407 -0.857 -11.502 1.00 85.44 100 ILE A CA 1
ATOM 813 C C . ILE A 1 100 ? 5.129 -0.028 -11.480 1.00 85.44 100 ILE A C 1
ATOM 815 O O . ILE A 1 100 ? 4.720 0.448 -10.422 1.00 85.44 100 ILE A O 1
ATOM 819 N N . LEU A 1 101 ? 4.471 0.120 -12.632 1.00 82.81 101 LEU A N 1
ATOM 820 C CA . LEU A 1 101 ? 3.286 0.967 -12.752 1.00 82.81 101 LEU A CA 1
ATOM 821 C C . LEU A 1 101 ? 2.146 0.567 -11.791 1.00 82.81 101 LEU A C 1
ATOM 823 O O . LEU A 1 101 ? 1.616 1.465 -11.138 1.00 82.81 101 LEU A O 1
ATOM 827 N N . PRO A 1 102 ? 1.805 -0.723 -11.587 1.00 86.38 102 PRO A N 1
ATOM 828 C CA . PRO A 1 102 ? 0.731 -1.096 -10.669 1.00 86.38 102 PRO A CA 1
ATOM 829 C C . PRO A 1 102 ? 1.033 -0.710 -9.221 1.00 86.38 102 PRO A C 1
ATOM 831 O O . PRO A 1 102 ? 0.124 -0.360 -8.480 1.00 86.38 102 PRO A O 1
ATOM 834 N N . GLN A 1 103 ? 2.306 -0.707 -8.817 1.00 85.94 103 GLN A N 1
ATOM 835 C CA . GLN A 1 103 ? 2.706 -0.319 -7.461 1.00 85.94 103 GLN A CA 1
ATOM 836 C C . GLN A 1 103 ? 2.524 1.174 -7.217 1.00 85.94 10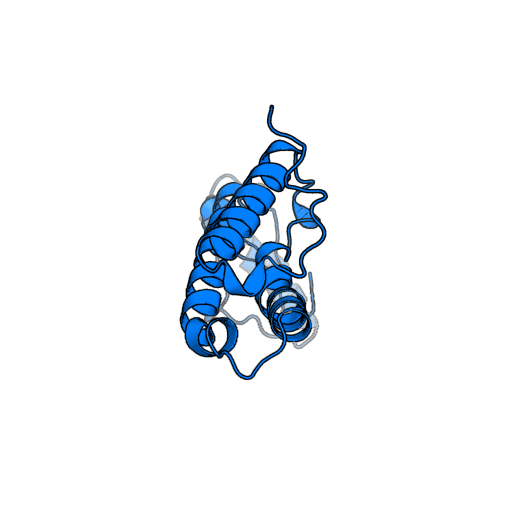3 GLN A C 1
ATOM 838 O O . GLN A 1 103 ? 2.152 1.583 -6.121 1.00 85.94 103 GLN A O 1
ATOM 843 N N . VAL A 1 104 ? 2.779 1.989 -8.241 1.00 83.56 104 VAL A N 1
ATOM 844 C CA . VAL A 1 104 ? 2.529 3.428 -8.176 1.00 83.56 104 VAL A CA 1
ATOM 845 C C . VAL A 1 104 ? 1.025 3.691 -8.137 1.00 83.56 104 VAL A C 1
ATOM 847 O O . VAL A 1 104 ? 0.573 4.514 -7.342 1.00 83.56 104 VAL A O 1
ATOM 850 N N . LEU A 1 105 ? 0.263 2.954 -8.955 1.00 82.75 105 LEU A N 1
ATOM 851 C CA . LEU A 1 105 ? -1.170 3.164 -9.150 1.00 82.75 105 LEU A CA 1
ATOM 852 C C . LEU A 1 105 ? -2.076 2.555 -8.072 1.00 82.75 105 LEU A C 1
ATOM 854 O O . LEU A 1 105 ? -3.237 2.949 -7.959 1.00 82.75 105 LEU A O 1
ATOM 858 N N . TYR A 1 106 ? -1.572 1.615 -7.274 1.00 85.69 106 TYR A N 1
ATOM 859 C CA . TYR A 1 106 ? -2.385 0.895 -6.301 1.00 85.69 106 TYR A CA 1
ATOM 860 C C . TYR A 1 106 ? -3.008 1.827 -5.254 1.00 85.69 106 TYR A C 1
ATOM 862 O O . TYR A 1 106 ? -2.297 2.556 -4.557 1.00 85.69 106 TYR A O 1
ATOM 870 N N . GLY A 1 107 ? -4.333 1.768 -5.108 1.00 76.44 107 GLY A N 1
ATOM 871 C CA . GLY A 1 107 ? -5.091 2.535 -4.119 1.00 76.44 107 GLY A CA 1
ATOM 872 C C . GLY A 1 107 ? -5.240 4.023 -4.434 1.00 76.44 107 GLY A C 1
ATOM 873 O O . GLY A 1 107 ? -5.628 4.781 -3.552 1.00 76.44 107 GLY A O 1
ATOM 874 N N . LEU A 1 108 ? -4.899 4.474 -5.646 1.00 79.25 108 LEU A N 1
ATOM 875 C CA . LEU A 1 108 ? -5.105 5.866 -6.061 1.00 79.25 108 LEU A CA 1
ATOM 876 C C . LEU A 1 108 ? -6.578 6.187 -6.356 1.00 79.25 108 LEU A C 1
ATOM 878 O O . LEU A 1 108 ? -7.029 7.300 -6.089 1.00 79.25 108 LEU A O 1
ATOM 882 N N . ASP A 1 109 ? -7.321 5.205 -6.861 1.00 72.44 109 ASP A N 1
ATOM 883 C CA . ASP A 1 109 ? -8.772 5.235 -7.070 1.00 72.44 109 ASP A CA 1
ATOM 884 C C . ASP A 1 10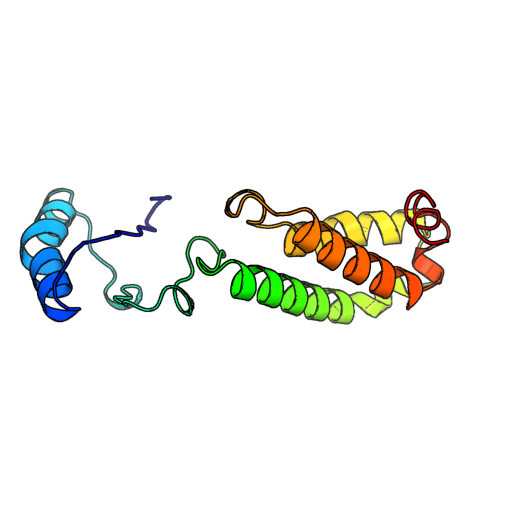9 ? -9.541 5.537 -5.775 1.00 72.44 109 ASP A C 1
ATOM 886 O O . ASP A 1 109 ? -10.484 6.323 -5.777 1.00 72.44 109 ASP A O 1
ATOM 890 N N . VAL A 1 110 ? -9.064 5.012 -4.645 1.00 76.06 110 VAL A N 1
ATOM 891 C CA . VAL A 1 110 ? -9.630 5.264 -3.310 1.00 76.06 110 VAL A CA 1
ATOM 892 C C . VAL A 1 110 ? -9.532 6.741 -2.896 1.00 76.06 110 VAL A C 1
ATOM 894 O O . VAL A 1 110 ? -10.336 7.214 -2.093 1.00 76.06 110 VAL A O 1
ATOM 897 N N . PHE A 1 111 ? -8.564 7.497 -3.426 1.00 72.06 111 PHE A N 1
ATOM 898 C CA . PHE A 1 111 ? -8.261 8.855 -2.961 1.00 72.06 111 PHE A CA 1
ATOM 899 C C . PHE A 1 111 ? -8.802 9.987 -3.825 1.00 72.06 111 PHE A C 1
ATOM 901 O O . PHE A 1 111 ? -8.459 11.135 -3.523 1.00 72.06 111 PHE A O 1
ATOM 908 N N . ASN A 1 112 ? -9.599 9.700 -4.866 1.00 68.88 112 ASN A N 1
ATOM 909 C CA . ASN A 1 112 ? -10.067 10.701 -5.835 1.00 68.88 112 ASN A CA 1
ATOM 910 C C . ASN A 1 112 ? -8.930 11.670 -6.195 1.00 68.88 112 ASN A C 1
ATOM 912 O O . ASN A 1 112 ? -8.888 12.820 -5.740 1.00 68.88 112 ASN A O 1
ATOM 916 N N . LEU A 1 113 ? -7.910 11.153 -6.886 1.00 69.06 113 LEU A N 1
ATOM 917 C CA . LEU A 1 113 ? -6.709 11.932 -7.166 1.00 69.06 113 LEU A CA 1
ATOM 918 C C . LEU A 1 113 ? -7.032 13.263 -7.839 1.00 69.06 113 LEU A C 1
ATOM 920 O O . LEU A 1 113 ? -7.871 13.335 -8.729 1.00 69.06 113 LEU A O 1
ATOM 924 N N . LEU A 1 114 ? -6.313 14.302 -7.416 1.00 69.06 114 LEU A N 1
ATOM 925 C CA . LEU A 1 114 ? -6.329 15.581 -8.107 1.00 69.06 114 LEU A CA 1
ATOM 926 C C . LEU A 1 114 ? -5.325 15.516 -9.261 1.00 69.06 114 LEU A C 1
ATOM 928 O O . LEU A 1 114 ? -4.329 14.790 -9.181 1.00 69.06 114 LEU A O 1
ATOM 932 N N . ASP A 1 115 ? -5.508 16.353 -10.279 1.00 69.00 115 ASP A N 1
ATOM 933 C CA . ASP A 1 115 ? -4.579 16.460 -11.415 1.00 69.00 115 ASP A CA 1
ATOM 934 C C . ASP A 1 115 ? -3.125 16.700 -10.978 1.00 69.00 115 ASP A C 1
ATOM 936 O O . ASP A 1 115 ? -2.178 16.248 -11.620 1.00 69.00 115 ASP A O 1
ATOM 940 N N . SER A 1 116 ? -2.922 17.388 -9.852 1.00 72.75 116 SER A N 1
ATOM 941 C CA . SER A 1 116 ? -1.597 17.635 -9.277 1.00 72.75 116 SER A CA 1
ATOM 942 C C . SER A 1 116 ? -0.912 16.367 -8.749 1.00 72.75 116 SER A C 1
ATOM 944 O O . SER A 1 116 ? 0.317 16.280 -8.785 1.00 72.75 116 SER A O 1
ATOM 946 N N . ASP A 1 117 ? -1.675 15.375 -8.288 1.00 71.50 117 ASP A N 1
ATOM 947 C CA . ASP A 1 117 ? -1.153 14.083 -7.838 1.00 71.50 117 ASP A CA 1
ATOM 948 C C . ASP A 1 117 ? -0.785 13.195 -9.031 1.00 71.50 117 ASP A C 1
ATOM 950 O O . ASP A 1 117 ? 0.280 12.573 -9.030 1.00 71.50 117 ASP A O 1
ATOM 954 N N . ILE A 1 118 ? -1.611 13.216 -10.083 1.00 73.75 118 ILE A N 1
ATOM 955 C CA . ILE A 1 118 ? -1.340 12.527 -11.353 1.00 73.75 118 ILE A CA 1
ATOM 956 C C . ILE A 1 118 ? -0.065 13.094 -11.990 1.00 73.75 118 ILE A C 1
ATOM 958 O O . ILE A 1 118 ? 0.853 12.342 -12.313 1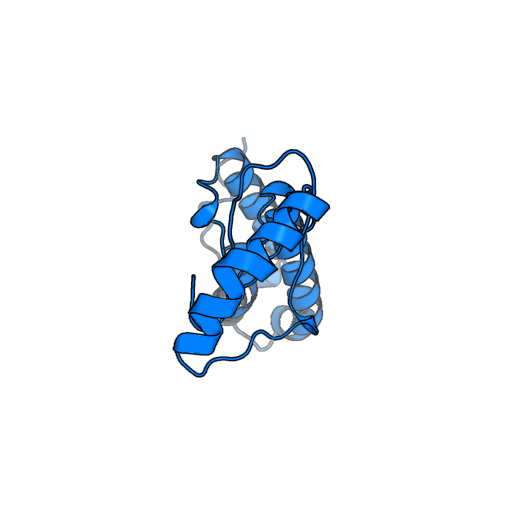.00 73.75 118 ILE A O 1
ATOM 962 N N . LYS A 1 119 ? 0.077 14.427 -12.037 1.00 76.00 119 LYS A N 1
ATOM 963 C CA . LYS A 1 119 ? 1.296 15.086 -12.536 1.00 76.00 119 LYS A CA 1
ATOM 964 C C . LYS A 1 119 ? 2.562 14.659 -11.7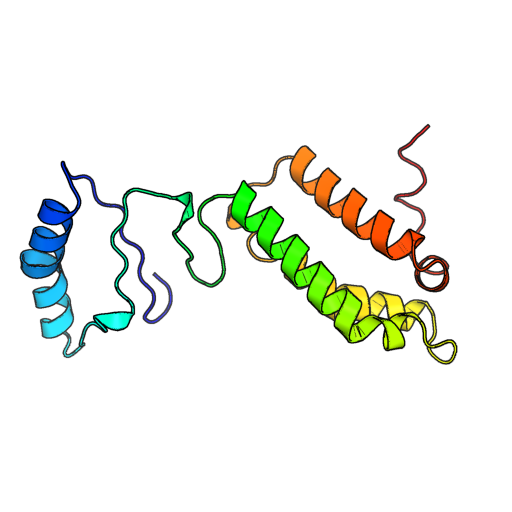91 1.00 76.00 119 LYS A C 1
ATOM 966 O O . LYS A 1 119 ? 3.611 14.512 -12.412 1.00 76.00 119 LYS A O 1
ATOM 971 N N . LYS A 1 120 ? 2.513 14.448 -10.469 1.00 73.19 120 LYS A N 1
ATOM 972 C CA . LYS A 1 120 ? 3.684 13.970 -9.701 1.00 73.19 120 LYS A CA 1
ATOM 973 C C . LYS A 1 120 ? 4.094 12.558 -10.109 1.00 73.19 120 LYS A C 1
ATOM 975 O O . LYS A 1 120 ? 5.289 12.284 -10.215 1.00 73.19 120 LYS A O 1
ATOM 980 N N . ILE A 1 121 ? 3.114 11.688 -10.334 1.00 76.19 121 ILE A N 1
ATOM 981 C CA . ILE A 1 121 ? 3.339 10.326 -10.820 1.00 76.19 121 ILE A CA 1
ATOM 982 C C . ILE A 1 121 ? 3.942 10.369 -12.225 1.00 76.19 121 ILE A C 1
ATOM 984 O O . ILE A 1 121 ? 4.969 9.732 -12.458 1.00 76.19 121 ILE A O 1
ATOM 988 N N . ASP A 1 122 ? 3.397 11.199 -13.113 1.00 76.62 122 ASP A N 1
ATOM 989 C CA . ASP A 1 122 ? 3.914 11.375 -14.472 1.00 76.62 122 ASP A CA 1
ATOM 990 C C . ASP A 1 122 ? 5.351 11.905 -14.477 1.00 76.62 122 ASP A C 1
ATOM 992 O O . ASP A 1 122 ? 6.215 11.367 -15.170 1.00 76.62 122 ASP A O 1
ATOM 996 N N . ILE A 1 123 ? 5.656 12.921 -13.662 1.00 79.06 123 ILE A N 1
ATOM 997 C CA . ILE A 1 123 ? 7.023 13.440 -13.504 1.00 79.06 123 ILE A CA 1
ATOM 998 C C . ILE A 1 123 ? 7.963 12.337 -13.010 1.00 79.06 123 ILE A C 1
ATOM 1000 O O . ILE A 1 123 ? 9.086 12.220 -13.506 1.00 79.06 123 ILE A O 1
ATOM 1004 N N . TRP A 1 124 ? 7.529 11.520 -12.047 1.00 80.62 124 TRP A N 1
ATOM 1005 C CA . TRP A 1 124 ? 8.341 10.424 -11.524 1.00 80.62 124 TRP A CA 1
ATOM 1006 C C . TRP A 1 124 ? 8.619 9.361 -12.595 1.00 80.62 124 TRP A C 1
ATOM 1008 O O . TRP A 1 124 ? 9.783 9.006 -12.802 1.00 80.62 124 TRP A O 1
ATOM 1018 N N . ILE A 1 125 ? 7.588 8.922 -13.326 1.00 77.44 125 ILE A N 1
ATOM 1019 C CA . ILE A 1 125 ? 7.707 7.964 -14.436 1.00 77.44 125 ILE A CA 1
ATOM 1020 C C . ILE A 1 125 ? 8.676 8.515 -15.481 1.00 77.44 125 ILE A C 1
ATOM 1022 O O . ILE A 1 125 ? 9.677 7.874 -15.807 1.00 77.44 125 ILE A O 1
ATOM 1026 N N . ASN A 1 126 ? 8.450 9.749 -15.932 1.00 73.69 126 ASN A N 1
ATOM 1027 C CA . ASN A 1 126 ? 9.286 10.398 -16.935 1.00 73.69 126 ASN A CA 1
ATOM 1028 C C . ASN A 1 126 ? 10.735 10.556 -16.465 1.00 73.69 126 ASN A C 1
ATOM 1030 O O . ASN A 1 126 ? 11.655 10.333 -17.244 1.00 73.69 126 ASN A O 1
ATOM 1034 N N . LYS A 1 127 ? 10.979 10.879 -15.190 1.00 77.62 127 LYS A N 1
ATOM 1035 C CA . LYS A 1 127 ? 12.336 10.957 -14.628 1.00 77.62 127 LYS A CA 1
ATOM 1036 C C . LYS A 1 127 ? 13.040 9.600 -14.657 1.00 77.62 127 LYS A C 1
ATOM 1038 O O . LYS A 1 127 ? 14.236 9.551 -14.941 1.00 77.62 127 LYS A O 1
ATOM 1043 N N . LYS A 1 128 ? 12.335 8.505 -14.365 1.00 74.19 128 LYS A N 1
ATOM 1044 C CA . LYS A 1 128 ? 12.912 7.151 -14.374 1.00 74.19 128 LYS A CA 1
ATOM 1045 C C . LYS A 1 128 ? 13.200 6.645 -15.779 1.00 74.19 128 LYS A C 1
ATOM 1047 O O . LYS A 1 128 ? 14.277 6.090 -16.000 1.00 74.19 128 LYS A O 1
ATOM 1052 N N . LEU A 1 129 ? 12.295 6.917 -16.715 1.00 69.38 129 LEU A N 1
ATOM 1053 C CA . LEU A 1 129 ? 12.495 6.622 -18.129 1.00 69.38 129 LEU A CA 1
ATOM 1054 C C . LEU A 1 129 ? 13.638 7.469 -18.708 1.00 69.38 129 LEU A C 1
ATOM 1056 O O . LEU A 1 129 ? 14.565 6.914 -19.27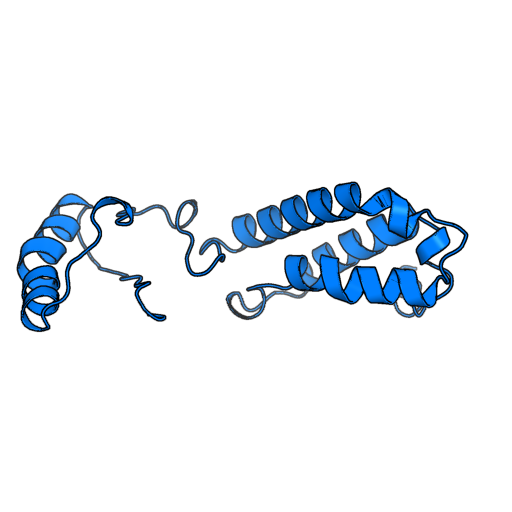9 1.00 69.38 129 LEU A O 1
ATOM 1060 N N . LYS A 1 130 ? 13.672 8.788 -18.470 1.00 69.56 130 LYS A N 1
ATOM 1061 C CA . LYS A 1 130 ? 14.745 9.677 -18.965 1.00 69.56 130 LYS A CA 1
ATOM 1062 C C . LYS A 1 130 ? 16.127 9.340 -18.405 1.00 69.56 130 LYS A C 1
ATOM 1064 O O . LYS A 1 130 ? 17.110 9.438 -19.129 1.00 69.56 130 LYS A O 1
ATOM 1069 N N . LYS A 1 131 ? 16.223 8.930 -17.134 1.00 63.88 131 LYS A N 1
ATOM 1070 C CA . LYS A 1 131 ? 17.493 8.472 -16.536 1.00 63.88 131 LYS A CA 1
ATOM 1071 C C . LYS A 1 131 ? 17.991 7.147 -17.115 1.00 63.88 131 LYS A C 1
ATOM 1073 O O . LYS A 1 131 ? 19.158 6.822 -16.937 1.00 63.88 131 LYS A O 1
ATOM 1078 N N . ASN A 1 132 ? 17.128 6.411 -17.807 1.00 63.22 132 ASN A N 1
ATOM 1079 C CA . ASN A 1 132 ? 17.471 5.193 -18.523 1.00 63.22 132 ASN A CA 1
ATOM 1080 C C . ASN A 1 132 ? 17.042 5.367 -19.983 1.00 63.22 132 ASN A C 1
ATOM 1082 O O . ASN A 1 132 ? 16.058 4.755 -20.400 1.00 63.22 132 ASN A O 1
ATOM 1086 N N . PRO A 1 133 ? 17.760 6.189 -20.775 1.00 55.38 133 PRO A N 1
ATOM 1087 C CA . PRO A 1 133 ? 17.368 6.559 -22.143 1.00 55.38 133 PRO A CA 1
ATOM 1088 C C . PRO A 1 133 ? 17.200 5.351 -23.090 1.00 55.38 133 PRO A C 1
ATOM 1090 O O . PRO A 1 133 ? 16.632 5.444 -24.174 1.00 55.38 133 PRO A O 1
ATOM 1093 N N . LYS A 1 134 ? 17.645 4.171 -22.655 1.00 57.53 134 LYS A N 1
ATOM 1094 C CA . LYS A 1 134 ? 17.433 2.885 -23.321 1.00 57.53 134 LYS A CA 1
ATOM 1095 C C . LYS A 1 134 ? 15.997 2.343 -23.179 1.00 57.53 134 LYS A C 1
ATOM 1097 O O . LYS A 1 134 ? 15.634 1.412 -23.882 1.00 57.53 134 LYS A O 1
ATOM 1102 N N . ILE A 1 135 ? 15.164 2.896 -22.295 1.00 52.66 135 ILE A N 1
ATOM 1103 C CA . ILE A 1 135 ? 13.728 2.573 -22.165 1.00 52.66 135 ILE A CA 1
ATOM 1104 C C . ILE A 1 135 ? 12.874 3.568 -22.978 1.00 52.66 135 ILE A C 1
ATOM 1106 O O . ILE A 1 135 ? 11.746 3.260 -23.348 1.00 52.66 135 ILE A O 1
ATOM 1110 N N . THR A 1 136 ? 13.395 4.758 -23.302 1.00 51.06 136 THR A N 1
ATOM 1111 C CA . THR A 1 136 ? 12.605 5.846 -23.908 1.00 51.06 136 THR A CA 1
ATOM 1112 C C . THR A 1 136 ? 12.344 5.699 -25.404 1.00 51.06 136 THR A C 1
ATOM 1114 O O . THR A 1 136 ? 11.364 6.258 -25.874 1.00 51.06 136 THR A O 1
ATOM 1117 N N . SER A 1 137 ? 13.122 4.919 -26.164 1.00 48.22 137 SER A N 1
ATOM 1118 C CA . SER A 1 137 ? 12.974 4.879 -27.635 1.00 48.22 137 SER A CA 1
ATOM 1119 C C . SER A 1 137 ? 11.721 4.137 -28.158 1.00 48.22 137 SER A C 1
ATOM 1121 O O . SER A 1 137 ? 11.575 3.968 -29.366 1.00 48.22 137 SER A O 1
ATOM 1123 N N . GLY A 1 138 ? 10.851 3.639 -27.274 1.00 44.56 138 GLY A N 1
ATOM 1124 C CA . GLY A 1 138 ? 9.591 2.971 -27.633 1.00 44.56 138 GLY A CA 1
ATOM 1125 C C . GLY A 1 138 ? 8.398 3.387 -26.768 1.00 44.56 138 GLY A C 1
ATOM 1126 O O . GLY A 1 138 ? 7.338 2.767 -26.849 1.00 44.56 138 GLY A O 1
ATOM 1127 N N . TYR A 1 139 ? 8.565 4.393 -25.901 1.00 46.22 139 TYR A N 1
ATOM 1128 C CA . TYR A 1 139 ? 7.466 4.952 -25.116 1.00 46.22 139 TYR A CA 1
ATOM 1129 C C . TYR A 1 139 ? 6.832 6.058 -25.965 1.00 46.22 139 TYR A C 1
ATOM 1131 O O . TYR A 1 139 ? 7.567 6.930 -26.413 1.00 46.22 139 TYR A O 1
ATOM 1139 N N . PRO A 1 140 ? 5.516 6.039 -26.240 1.00 45.97 140 PRO A N 1
ATOM 1140 C CA . PRO A 1 140 ? 4.910 7.042 -27.107 1.00 45.97 140 PRO A CA 1
ATOM 1141 C C . PRO A 1 140 ? 5.167 8.449 -26.556 1.00 45.97 140 PRO A C 1
ATOM 1143 O O . PRO A 1 140 ? 4.816 8.741 -25.411 1.00 45.97 140 PRO A O 1
ATOM 1146 N N . ASP A 1 141 ? 5.730 9.315 -27.402 1.00 48.62 141 ASP A N 1
ATOM 1147 C CA . ASP A 1 141 ? 6.168 10.695 -27.126 1.00 48.62 141 ASP A CA 1
ATOM 1148 C C . ASP A 1 141 ? 5.068 11.659 -26.647 1.00 48.62 141 ASP A C 1
ATOM 1150 O O . ASP A 1 141 ? 5.308 12.853 -26.470 1.00 48.62 141 ASP A O 1
ATOM 1154 N N . ARG A 1 142 ? 3.853 11.174 -26.370 1.00 45.06 142 ARG A N 1
ATOM 1155 C CA . ARG A 1 142 ? 2.716 12.014 -25.959 1.00 45.06 142 ARG A CA 1
ATOM 1156 C C . ARG A 1 142 ? 2.950 12.774 -24.646 1.00 45.06 142 ARG A C 1
ATOM 1158 O O . ARG A 1 142 ? 2.196 13.690 -24.350 1.00 45.06 142 ARG A O 1
ATOM 1165 N N . TYR A 1 143 ? 3.992 12.436 -23.885 1.00 43.38 143 TYR A N 1
ATOM 1166 C CA . TYR A 1 143 ? 4.393 13.153 -22.668 1.00 43.38 143 TYR A CA 1
ATOM 1167 C C . TYR A 1 143 ? 5.552 14.142 -22.867 1.00 43.38 143 TYR A C 1
ATOM 1169 O O . TYR A 1 143 ? 5.852 14.912 -21.958 1.00 43.38 143 TYR A O 1
ATOM 1177 N N . TYR A 1 144 ? 6.206 14.149 -24.033 1.00 43.72 144 TYR A N 1
ATOM 1178 C CA . TYR A 1 144 ? 7.300 15.076 -24.339 1.00 43.72 144 TYR A CA 1
ATOM 1179 C C . TYR A 1 144 ? 6.815 16.418 -24.908 1.00 43.72 144 TYR A C 1
ATOM 1181 O O . TYR A 1 144 ? 7.608 17.349 -24.989 1.00 43.72 144 TYR A O 1
ATOM 1189 N N . GLN A 1 145 ? 5.528 16.543 -25.253 1.00 36.56 145 GLN A N 1
ATOM 1190 C CA . GLN A 1 145 ? 4.974 17.738 -25.907 1.00 36.56 145 GLN A CA 1
ATOM 1191 C C . GLN A 1 145 ? 4.162 18.677 -24.993 1.00 36.56 145 GLN A C 1
ATOM 1193 O O . GLN A 1 145 ? 3.644 19.676 -25.474 1.00 36.56 145 GLN A O 1
ATOM 1198 N N . MET A 1 146 ? 4.059 18.421 -23.683 1.00 36.03 146 MET A N 1
ATOM 1199 C CA . MET A 1 146 ? 3.357 19.325 -22.746 1.00 36.03 146 MET A CA 1
ATOM 1200 C C . MET A 1 146 ? 4.321 20.140 -21.879 1.00 36.03 146 MET A C 1
ATOM 1202 O O . MET A 1 146 ? 4.214 20.170 -20.653 1.00 36.03 146 MET A O 1
ATOM 1206 N N . GLY A 1 147 ? 5.298 20.774 -22.518 1.00 38.09 147 GLY A N 1
ATOM 1207 C CA . GLY A 1 147 ? 6.262 21.627 -21.837 1.00 38.09 147 GLY A CA 1
ATOM 1208 C C . GLY A 1 147 ? 7.113 22.421 -22.813 1.00 38.09 147 GLY A C 1
ATOM 1209 O O . GLY A 1 147 ? 8.311 22.175 -22.885 1.00 38.09 147 GLY A O 1
ATOM 1210 N N . ASN A 1 148 ? 6.470 23.333 -23.541 1.00 35.88 148 ASN A N 1
ATOM 1211 C CA . ASN A 1 148 ? 7.040 24.625 -23.917 1.00 35.88 148 ASN A CA 1
ATOM 1212 C C . ASN A 1 148 ? 6.063 25.697 -23.438 1.00 35.88 148 ASN A C 1
ATOM 1214 O O . ASN A 1 148 ? 4.855 25.521 -23.716 1.00 35.88 148 ASN A O 1
#

pLDDT: mean 79.72, std 13.69, range [35.88, 94.75]

Radius of gyration: 21.51 Å; chains: 1; bounding box: 42×44×54 Å